Protein AF-A0A519JUR8-F1 (afdb_monomer_lite)

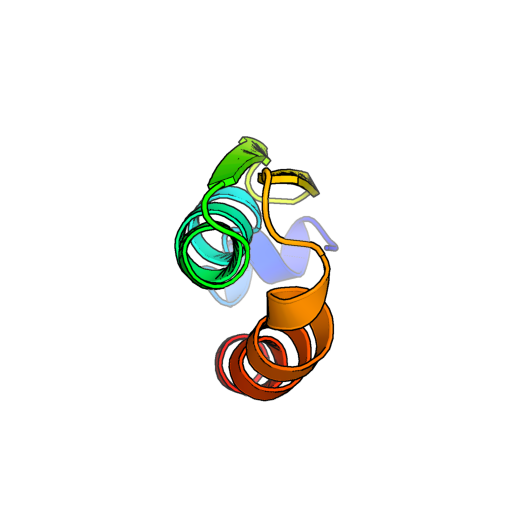Foldseek 3Di:
DDPVCCVPVVQAPAVLQQVLLVLQQWGKGDGRVD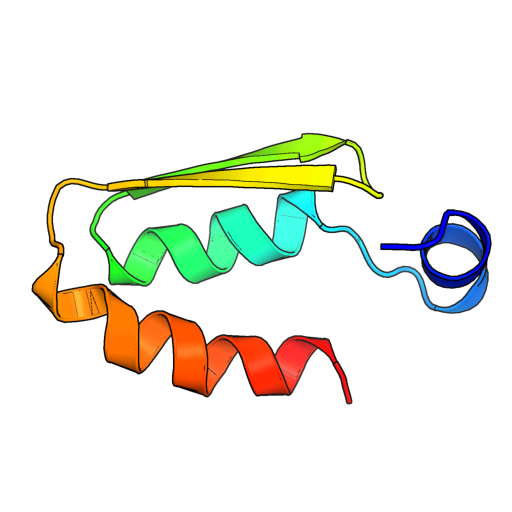IDIDHDRPVSVVVSVVVSVVSVD

Secondary structure (DSSP, 8-state):
--HHHHHHH---HHHHHHHHGGGGTEEEEEETTEEEEEES-GGGHHHHHHHHGGGG-

pLDDT: mean 89.36, std 8.84, range [63.0, 97.5]

Structure (mmCIF, N/CA/C/O backbone):
data_AF-A0A519JUR8-F1
#
_entry.id   AF-A0A519JUR8-F1
#
loop_
_atom_site.group_PDB
_atom_site.id
_atom_site.type_symbol
_atom_site.label_atom_id
_atom_site.label_alt_id
_atom_site.label_comp_id
_atom_site.label_asym_id
_atom_site.label_entity_id
_atom_site.label_seq_id
_atom_site.pdbx_PDB_ins_code
_atom_site.Cartn_x
_atom_site.Cartn_y
_atom_site.Cartn_z
_atom_site.occupancy
_atom_site.B_iso_or_equiv
_atom_site.auth_seq_id
_atom_site.auth_comp_id
_atom_site.auth_asym_id
_atom_site.auth_atom_id
_atom_site.pdbx_PDB_model_num
ATOM 1 N N . ILE A 1 1 ? -11.473 2.391 4.498 1.00 72.94 1 ILE A N 1
ATOM 2 C CA . ILE A 1 1 ? -11.855 1.442 5.574 1.00 72.94 1 ILE A CA 1
ATOM 3 C C . ILE A 1 1 ? -12.613 2.240 6.630 1.00 72.94 1 ILE A C 1
ATOM 5 O O . ILE A 1 1 ? -12.278 3.409 6.802 1.00 72.94 1 ILE A O 1
ATOM 9 N N . SER A 1 2 ? -13.645 1.693 7.277 1.00 79.69 2 SER A N 1
ATOM 10 C CA . SER A 1 2 ? -14.302 2.416 8.376 1.00 79.69 2 SER A CA 1
ATOM 11 C C . SER A 1 2 ? -13.336 2.561 9.560 1.00 79.69 2 SER A C 1
ATOM 13 O O . SER A 1 2 ? -12.442 1.729 9.740 1.00 79.69 2 SER A O 1
ATOM 15 N N . LYS A 1 3 ? -13.452 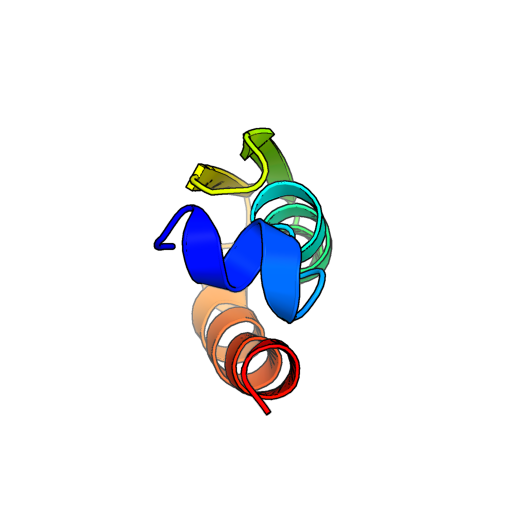3.646 10.332 1.00 76.75 3 LYS A N 1
ATOM 16 C CA . LYS A 1 3 ? -12.515 3.941 11.435 1.00 76.75 3 LYS A CA 1
ATOM 17 C C . LYS A 1 3 ? -12.678 2.950 12.587 1.00 76.75 3 LYS A C 1
ATOM 19 O O . LYS A 1 3 ? -11.713 2.646 13.279 1.00 76.75 3 LYS A O 1
ATOM 24 N N . GLU A 1 4 ? -13.881 2.420 12.732 1.00 75.50 4 GLU A N 1
ATOM 25 C CA . GLU A 1 4 ? -14.268 1.421 13.718 1.00 75.50 4 GLU A CA 1
ATOM 26 C C . GLU A 1 4 ? -13.511 0.111 13.459 1.00 75.50 4 GLU A C 1
ATOM 28 O O . GLU A 1 4 ? -12.866 -0.415 14.359 1.00 75.50 4 GLU A O 1
ATOM 33 N N . LEU A 1 5 ? -13.442 -0.347 12.201 1.00 72.81 5 LEU A N 1
ATOM 34 C CA . LEU A 1 5 ? -12.686 -1.552 11.832 1.00 72.81 5 LEU A CA 1
ATOM 35 C C . LEU A 1 5 ? -11.173 -1.408 12.048 1.00 72.81 5 LEU A C 1
ATOM 37 O O . LEU A 1 5 ? -10.512 -2.374 12.419 1.00 72.81 5 LEU A O 1
ATOM 41 N N . VAL A 1 6 ? -10.620 -0.213 11.827 1.00 74.94 6 VAL A N 1
ATOM 42 C CA . VAL A 1 6 ? -9.205 0.079 12.117 1.00 74.94 6 VAL A CA 1
ATOM 43 C C . VAL A 1 6 ? -8.919 -0.072 13.612 1.00 74.94 6 VAL A C 1
ATOM 45 O O . VAL A 1 6 ? -7.902 -0.653 13.984 1.00 74.94 6 VAL A O 1
ATOM 48 N N . ALA A 1 7 ? -9.816 0.432 14.464 1.00 69.56 7 ALA A N 1
ATOM 49 C CA . ALA A 1 7 ? -9.664 0.384 15.915 1.00 69.56 7 ALA A CA 1
ATOM 50 C C . ALA A 1 7 ? -9.908 -1.020 16.493 1.00 69.56 7 ALA A C 1
ATOM 52 O O . ALA A 1 7 ? -9.176 -1.447 17.382 1.00 69.56 7 ALA A O 1
ATOM 53 N N . GLU A 1 8 ? -10.906 -1.744 15.985 1.00 73.50 8 GLU A N 1
ATOM 54 C CA . GLU A 1 8 ? -11.335 -3.035 16.539 1.00 73.50 8 GLU A CA 1
ATOM 55 C C . GLU A 1 8 ? -10.531 -4.226 16.008 1.00 73.50 8 GLU A C 1
ATOM 57 O O . GLU A 1 8 ? -10.246 -5.158 16.757 1.00 73.50 8 GLU A O 1
ATOM 62 N N . LYS A 1 9 ? -10.155 -4.209 14.724 1.00 75.44 9 LYS A N 1
ATOM 63 C CA . LYS A 1 9 ? -9.427 -5.316 14.078 1.00 75.44 9 LYS A CA 1
ATOM 64 C C . LYS A 1 9 ? -7.944 -5.027 13.850 1.00 75.44 9 LYS A C 1
ATOM 66 O O . LYS A 1 9 ? -7.234 -5.870 13.312 1.00 75.44 9 LYS A O 1
ATOM 71 N N . GLY A 1 10 ? -7.470 -3.837 14.227 1.00 73.62 10 GLY A N 1
ATOM 72 C CA . GLY A 1 10 ? -6.081 -3.422 14.013 1.00 73.62 10 GLY A CA 1
ATOM 73 C C . GLY A 1 10 ? -5.705 -3.269 12.536 1.00 73.62 10 GLY A C 1
ATOM 74 O O . GLY A 1 10 ? -4.522 -3.246 12.197 1.00 73.62 10 GLY A O 1
ATOM 75 N N . TYR A 1 11 ? -6.689 -3.179 11.637 1.00 83.00 11 TYR A N 1
ATOM 76 C CA . TYR A 1 11 ? -6.429 -3.050 10.209 1.00 83.00 11 TYR A CA 1
ATOM 77 C C . TYR A 1 11 ? -5.829 -1.680 9.890 1.00 83.00 11 TYR A C 1
ATOM 79 O O . TYR A 1 11 ? -6.404 -0.645 10.212 1.00 83.00 11 TYR A O 1
ATOM 87 N N . ASN A 1 12 ? -4.683 -1.667 9.211 1.00 88.88 12 ASN A N 1
ATOM 88 C CA . ASN A 1 12 ? -3.980 -0.445 8.835 1.00 88.88 12 ASN A CA 1
ATOM 89 C C . ASN A 1 12 ? -3.799 -0.381 7.316 1.00 88.88 12 ASN A C 1
ATOM 91 O O . ASN A 1 12 ? -2.907 -1.026 6.760 1.00 88.88 12 ASN A O 1
ATOM 95 N N . ALA A 1 13 ? -4.612 0.444 6.649 1.00 91.31 13 ALA A N 1
ATOM 96 C CA . ALA A 1 13 ? -4.560 0.646 5.202 1.00 91.31 13 ALA A CA 1
ATOM 97 C C . ALA A 1 13 ? -3.145 0.992 4.717 1.00 91.31 13 ALA A C 1
ATOM 99 O O . ALA A 1 13 ? -2.716 0.489 3.684 1.00 91.31 13 ALA A O 1
ATOM 100 N N . GLY A 1 14 ? -2.409 1.817 5.473 1.00 93.38 14 GLY A N 1
ATOM 101 C CA . GLY A 1 14 ? -1.052 2.245 5.136 1.00 93.38 14 GLY A CA 1
ATOM 102 C C . GLY A 1 14 ? -0.050 1.094 5.097 1.00 93.38 14 GLY A C 1
ATOM 103 O O . GLY A 1 14 ? 0.775 1.036 4.188 1.00 93.38 14 GLY A O 1
ATOM 104 N N . GLN A 1 15 ? -0.139 0.157 6.044 1.00 92.44 15 GLN A N 1
ATOM 105 C CA . GLN A 1 15 ? 0.710 -1.038 6.042 1.00 92.44 15 GLN A CA 1
ATOM 106 C C . GLN A 1 15 ? 0.334 -1.983 4.900 1.00 92.44 15 GLN A C 1
ATOM 108 O O . GLN A 1 15 ? 1.223 -2.449 4.192 1.00 92.44 15 GLN A O 1
ATOM 113 N N . VAL A 1 16 ? -0.965 -2.194 4.670 1.00 92.19 16 VAL A N 1
ATOM 114 C CA . VAL A 1 16 ? -1.458 -3.060 3.589 1.00 92.19 16 VAL A CA 1
ATOM 115 C C . VAL A 1 16 ? -0.952 -2.573 2.231 1.00 92.19 16 VAL A C 1
ATOM 117 O O . VAL A 1 16 ? -0.276 -3.315 1.525 1.00 92.19 16 VAL A O 1
ATOM 120 N N . VAL A 1 17 ? -1.191 -1.308 1.868 1.00 93.81 17 VAL A N 1
ATOM 121 C CA . VAL A 1 17 ? -0.771 -0.798 0.549 1.00 93.81 17 VAL A CA 1
ATOM 122 C C . VAL A 1 17 ? 0.750 -0.736 0.391 1.00 93.81 17 VAL A C 1
ATOM 124 O O . VAL A 1 17 ? 1.251 -0.816 -0.728 1.00 93.81 17 VAL A O 1
ATOM 127 N N . ARG A 1 18 ? 1.502 -0.605 1.492 1.00 94.88 18 ARG A N 1
ATOM 128 C CA . ARG A 1 18 ? 2.969 -0.636 1.468 1.00 94.88 18 ARG A CA 1
ATOM 129 C C . ARG A 1 18 ? 3.499 -2.033 1.156 1.00 94.88 18 ARG A C 1
ATOM 131 O O . ARG A 1 18 ? 4.463 -2.141 0.403 1.00 94.88 18 ARG A O 1
ATOM 138 N N . GLU A 1 19 ? 2.883 -3.075 1.706 1.00 94.38 19 GLU A N 1
ATOM 139 C CA . GLU A 1 19 ? 3.227 -4.459 1.373 1.00 94.38 19 GLU A CA 1
ATOM 140 C C . GLU A 1 19 ? 2.804 -4.799 -0.059 1.00 94.38 19 GLU A C 1
ATOM 142 O O . GLU A 1 19 ? 3.638 -5.234 -0.852 1.00 94.38 19 GLU A O 1
ATOM 147 N N . LEU A 1 20 ? 1.562 -4.480 -0.436 1.00 94.62 20 LEU A N 1
ATOM 148 C CA . LEU A 1 20 ? 1.052 -4.742 -1.785 1.00 94.62 20 LEU A CA 1
ATOM 149 C C . LEU A 1 20 ? 1.819 -3.973 -2.875 1.00 94.62 20 LEU A C 1
ATOM 151 O O . LEU A 1 2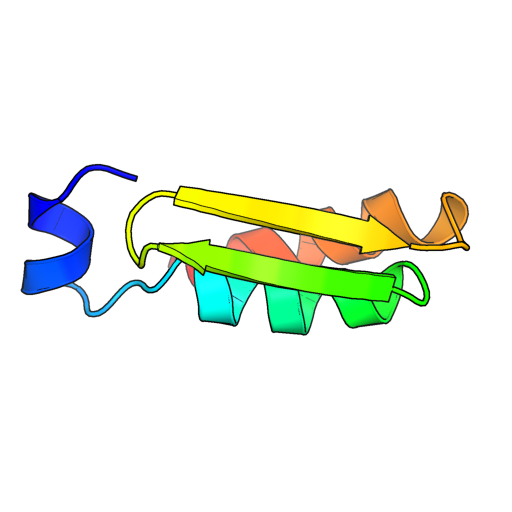0 ? 2.039 -4.490 -3.970 1.00 94.62 20 LEU A O 1
ATOM 155 N N . GLY A 1 21 ? 2.288 -2.761 -2.565 1.00 95.88 21 GLY A N 1
ATOM 156 C CA . GLY A 1 21 ? 3.073 -1.924 -3.473 1.00 95.88 21 GLY A CA 1
ATOM 157 C C . GLY A 1 21 ? 4.371 -2.579 -3.957 1.00 95.88 21 GLY A C 1
ATOM 158 O O . GLY A 1 21 ? 4.830 -2.272 -5.057 1.00 95.88 21 GLY A O 1
ATOM 159 N N . LYS A 1 22 ? 4.936 -3.530 -3.200 1.00 95.88 22 LYS A N 1
ATOM 160 C CA . LYS A 1 22 ? 6.153 -4.254 -3.603 1.00 95.88 22 LYS A CA 1
ATOM 161 C C . LYS A 1 22 ? 5.938 -5.087 -4.869 1.00 95.88 22 LYS A C 1
ATOM 163 O O . LYS A 1 22 ? 6.852 -5.178 -5.684 1.00 95.88 22 LYS A O 1
ATOM 168 N N . HIS A 1 23 ? 4.734 -5.627 -5.072 1.00 96.44 23 HIS A N 1
ATOM 169 C CA . HIS A 1 23 ? 4.402 -6.433 -6.253 1.00 96.44 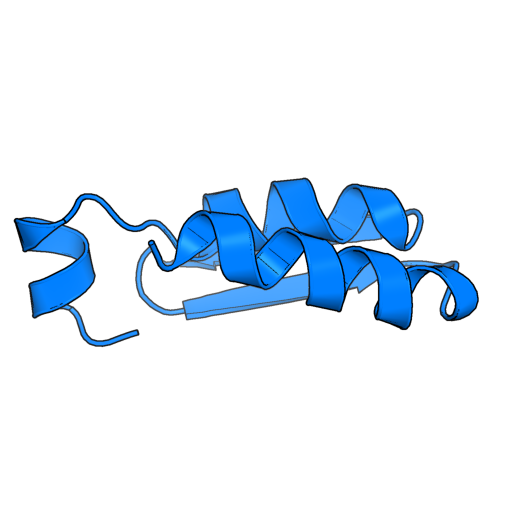23 HIS A CA 1
ATOM 170 C C . HIS A 1 23 ? 4.382 -5.614 -7.548 1.00 96.44 23 HIS A C 1
ATOM 172 O O . HIS A 1 23 ? 4.663 -6.158 -8.607 1.00 96.44 23 HIS A O 1
ATOM 178 N N . ILE A 1 24 ? 4.116 -4.306 -7.466 1.00 96.56 24 ILE A N 1
ATOM 179 C CA . ILE A 1 24 ? 4.111 -3.384 -8.617 1.00 96.56 24 ILE A CA 1
ATOM 180 C C . ILE A 1 24 ? 5.408 -2.562 -8.726 1.00 96.56 24 ILE A C 1
ATOM 182 O O . ILE A 1 24 ? 5.425 -1.492 -9.340 1.00 96.56 24 ILE A O 1
ATOM 186 N N . GLN A 1 25 ? 6.498 -3.024 -8.097 1.00 95.88 25 GLN A N 1
ATOM 187 C CA . GLN A 1 25 ? 7.781 -2.306 -8.002 1.00 95.88 25 GLN A CA 1
ATOM 188 C C . GLN A 1 25 ? 7.603 -0.865 -7.503 1.00 95.88 25 GLN A C 1
ATOM 190 O O . GLN A 1 25 ? 8.115 0.107 -8.071 1.00 95.88 25 GLN A O 1
ATOM 195 N N . GLY A 1 26 ? 6.784 -0.730 -6.468 1.00 95.81 26 GLY A N 1
ATOM 196 C CA . GLY A 1 26 ? 6.293 0.535 -5.971 1.00 95.81 26 GLY A CA 1
ATOM 197 C C . GLY A 1 26 ? 6.334 0.635 -4.458 1.00 95.81 26 GLY A C 1
ATOM 198 O O . GLY A 1 26 ? 6.970 -0.146 -3.750 1.00 95.81 26 GLY A O 1
ATOM 199 N N . GLY A 1 27 ? 5.626 1.638 -3.967 1.00 95.56 27 GLY A N 1
ATOM 200 C CA . GLY A 1 27 ? 5.418 1.865 -2.550 1.00 95.56 27 GLY A CA 1
ATOM 201 C C . GLY A 1 27 ? 4.049 2.478 -2.315 1.00 95.56 27 GLY A C 1
ATOM 202 O O . GLY A 1 27 ? 3.332 2.840 -3.248 1.00 95.56 27 GLY A O 1
ATOM 203 N N . GLY A 1 28 ? 3.684 2.603 -1.049 1.00 94.19 28 GLY A N 1
ATOM 204 C CA . GLY A 1 28 ? 2.419 3.196 -0.663 1.00 94.19 28 GLY A CA 1
ATOM 205 C C . GLY A 1 28 ? 2.443 3.708 0.763 1.00 94.19 28 GLY A C 1
ATOM 206 O O . GLY A 1 28 ? 3.356 3.412 1.540 1.00 94.19 28 GLY A O 1
ATOM 207 N N . GLY A 1 29 ? 1.436 4.508 1.085 1.00 94.94 29 GLY A N 1
ATOM 208 C CA . GLY A 1 29 ? 1.278 5.117 2.394 1.00 94.94 29 GLY A CA 1
ATOM 209 C C . GLY A 1 29 ? -0.022 5.897 2.507 1.00 94.94 29 GLY A C 1
ATOM 210 O O . GLY A 1 29 ? -0.769 6.062 1.541 1.00 94.94 29 GLY A O 1
ATOM 211 N N . GLY A 1 30 ? -0.302 6.353 3.721 1.00 93.94 30 GLY A N 1
ATOM 212 C CA . GLY A 1 30 ? -1.504 7.102 4.044 1.00 93.94 30 GLY A CA 1
ATOM 213 C C . GLY A 1 30 ? -1.895 6.920 5.501 1.00 93.94 30 GLY A C 1
ATOM 214 O O . GLY A 1 30 ? -1.089 6.518 6.340 1.00 93.94 30 GLY A O 1
ATOM 215 N N . GLN A 1 31 ? -3.147 7.231 5.792 1.00 93.25 31 GLN A N 1
ATOM 216 C CA . GLN A 1 31 ? -3.740 7.084 7.109 1.00 93.25 31 GLN A CA 1
ATOM 217 C C . GLN A 1 31 ? -4.199 5.632 7.340 1.00 93.25 31 GLN A C 1
ATOM 219 O O . GLN A 1 31 ? -4.508 4.917 6.387 1.00 93.25 31 GLN A O 1
ATOM 224 N N . PRO A 1 32 ? -4.330 5.180 8.598 1.00 90.00 32 PRO A N 1
ATOM 225 C CA . PRO A 1 32 ? -4.782 3.820 8.904 1.00 90.00 32 PRO A CA 1
ATOM 226 C C . PRO A 1 32 ? -6.121 3.421 8.260 1.00 90.00 32 PRO A C 1
ATOM 228 O O . PRO A 1 32 ? -6.333 2.256 7.948 1.00 90.00 32 PRO A O 1
ATOM 231 N N . PHE A 1 33 ? -7.013 4.381 8.006 1.00 89.56 33 PHE A N 1
ATOM 232 C CA . PHE A 1 33 ? -8.312 4.147 7.363 1.00 89.56 33 PHE A CA 1
ATOM 233 C C . PHE A 1 33 ? -8.318 4.400 5.845 1.00 89.56 33 PHE A C 1
ATOM 235 O O . PHE A 1 33 ? -9.296 4.051 5.173 1.00 89.56 33 PHE A O 1
ATOM 242 N N . PHE A 1 34 ? -7.259 5.002 5.296 1.00 92.00 34 PHE A N 1
ATOM 243 C CA . PHE A 1 34 ? -7.151 5.354 3.882 1.00 92.00 34 PHE A CA 1
ATOM 244 C C . PHE A 1 34 ? -5.691 5.471 3.443 1.00 92.00 34 PHE A C 1
ATOM 246 O O . PHE A 1 34 ? -4.951 6.299 3.969 1.00 92.00 34 PHE A O 1
ATOM 253 N N . ALA A 1 35 ? -5.291 4.706 2.433 1.00 94.38 35 ALA A N 1
ATOM 254 C CA . ALA A 1 35 ? -3.939 4.756 1.902 1.00 94.38 35 ALA A CA 1
ATOM 255 C C . ALA A 1 35 ? -3.916 4.488 0.398 1.00 94.38 35 ALA A C 1
ATOM 257 O O . ALA A 1 35 ? -4.841 3.893 -0.153 1.00 94.38 35 ALA A O 1
ATOM 258 N N . THR A 1 36 ? -2.844 4.929 -0.251 1.00 95.00 36 THR A N 1
ATOM 259 C CA . THR A 1 36 ? -2.645 4.816 -1.699 1.00 95.00 36 THR A CA 1
ATOM 260 C C . THR A 1 36 ? -1.279 4.208 -1.998 1.00 95.00 36 THR A C 1
ATOM 262 O O . THR A 1 36 ? -0.318 4.483 -1.277 1.00 95.00 36 THR A O 1
ATOM 265 N N . ALA A 1 37 ? -1.177 3.428 -3.074 1.00 94.25 37 ALA A N 1
ATOM 266 C CA . ALA A 1 37 ? 0.084 2.909 -3.599 1.00 94.25 37 ALA A CA 1
ATOM 267 C C . ALA A 1 37 ? 0.264 3.271 -5.075 1.00 94.25 37 ALA A C 1
ATOM 269 O O . ALA A 1 37 ? -0.710 3.500 -5.792 1.00 94.25 37 ALA A O 1
ATOM 270 N N . GLY A 1 38 ? 1.518 3.300 -5.516 1.00 95.00 38 GLY A N 1
ATOM 271 C CA . GLY A 1 38 ? 1.907 3.492 -6.908 1.00 95.00 38 GLY A CA 1
ATOM 272 C C . GLY A 1 38 ? 3.245 2.817 -7.188 1.00 95.00 38 GLY A C 1
ATOM 273 O O . GLY A 1 38 ? 4.076 2.677 -6.288 1.00 95.00 38 GLY A O 1
ATOM 274 N N . GLY A 1 39 ? 3.453 2.388 -8.430 1.00 95.94 39 GLY A N 1
ATOM 275 C CA . GLY A 1 39 ? 4.619 1.608 -8.827 1.00 95.94 39 GLY A CA 1
ATOM 276 C C . GLY A 1 39 ? 4.888 1.670 -10.324 1.00 95.94 39 GLY A C 1
ATOM 277 O O . GLY A 1 39 ? 4.087 2.214 -11.085 1.00 95.94 39 GLY A O 1
ATOM 278 N N . LYS A 1 40 ? 6.053 1.161 -10.728 1.00 97.31 40 LYS A N 1
ATOM 279 C CA . LYS A 1 40 ? 6.532 1.212 -12.120 1.00 97.31 40 LYS A CA 1
ATOM 280 C C . LYS A 1 40 ? 6.105 0.001 -12.947 1.00 97.31 40 LYS A C 1
ATOM 282 O O . LYS A 1 40 ? 6.227 0.046 -14.167 1.00 97.31 40 LYS A O 1
ATOM 287 N N . ASP A 1 41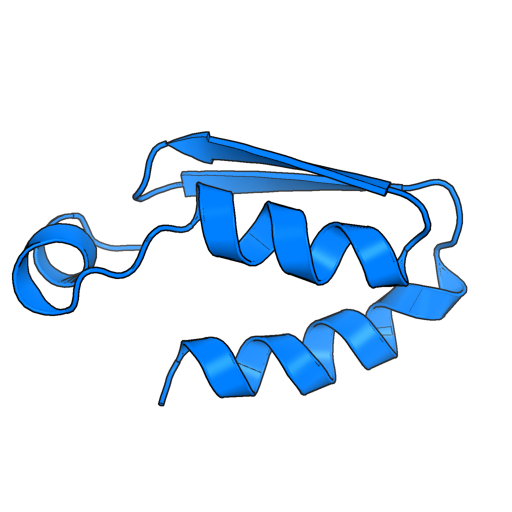 ? 5.622 -1.052 -12.294 1.00 96.94 41 ASP A N 1
ATOM 288 C CA . ASP A 1 41 ? 5.269 -2.315 -12.929 1.00 96.94 41 ASP A CA 1
ATOM 289 C C . ASP A 1 41 ? 3.756 -2.584 -12.840 1.00 96.94 41 ASP A C 1
ATOM 291 O O . ASP A 1 41 ? 3.275 -3.125 -11.841 1.00 96.94 41 ASP A O 1
ATOM 295 N N . PRO A 1 42 ? 2.973 -2.206 -13.866 1.00 95.31 42 PRO A N 1
ATOM 296 C CA . PRO A 1 42 ? 1.537 -2.467 -13.889 1.00 95.31 42 PRO A CA 1
ATOM 297 C C . PRO A 1 42 ? 1.201 -3.960 -14.036 1.00 95.31 42 PRO A C 1
ATOM 299 O O . PRO A 1 42 ? 0.078 -4.352 -13.718 1.00 95.31 42 PRO A O 1
ATOM 302 N N . LEU A 1 43 ? 2.142 -4.808 -14.477 1.00 97.50 43 LEU A N 1
ATOM 303 C CA . LEU A 1 43 ? 1.905 -6.249 -14.630 1.00 97.50 43 LEU A CA 1
ATOM 304 C C . LEU A 1 43 ? 1.801 -6.964 -13.276 1.00 97.50 43 LEU A C 1
ATOM 306 O O . LEU A 1 43 ? 1.241 -8.054 -13.209 1.00 97.50 43 LEU A O 1
ATOM 310 N N . GLY A 1 44 ? 2.275 -6.338 -12.196 1.00 96.50 44 GLY A N 1
ATOM 311 C CA . GLY A 1 44 ? 2.150 -6.848 -10.829 1.00 96.50 44 GLY A CA 1
ATOM 312 C C . GLY A 1 44 ? 0.784 -6.622 -10.168 1.00 96.50 44 GLY A C 1
ATOM 313 O O . GLY A 1 44 ? 0.552 -7.131 -9.071 1.00 96.50 44 GLY A O 1
ATOM 314 N N . ILE A 1 45 ? -0.132 -5.871 -10.798 1.00 95.06 45 ILE A N 1
ATOM 315 C CA . ILE A 1 45 ? -1.452 -5.547 -10.219 1.00 95.06 45 ILE A CA 1
ATOM 316 C C . ILE A 1 45 ? -2.286 -6.803 -9.904 1.00 95.06 45 ILE A C 1
ATOM 318 O O . ILE A 1 45 ? -2.831 -6.861 -8.802 1.00 95.06 45 ILE A O 1
ATOM 322 N N . PRO A 1 46 ? -2.388 -7.820 -10.785 1.00 96.81 46 PRO A N 1
ATOM 323 C CA . PRO A 1 46 ? -3.133 -9.040 -10.475 1.00 96.81 46 PRO A CA 1
ATOM 324 C C . PRO A 1 46 ? -2.618 -9.743 -9.212 1.00 96.81 46 PRO A C 1
ATOM 326 O O . PRO A 1 46 ? -3.407 -10.057 -8.327 1.00 96.81 46 PRO A O 1
ATOM 329 N N . VAL A 1 47 ? -1.294 -9.879 -9.071 1.00 95.75 47 VAL A N 1
ATOM 330 C CA . VAL A 1 47 ? -0.655 -10.497 -7.894 1.00 95.75 47 VAL A CA 1
ATOM 331 C C . VAL A 1 47 ? -0.943 -9.690 -6.625 1.00 95.75 47 VAL A C 1
ATOM 333 O O . VAL A 1 47 ? -1.280 -10.251 -5.584 1.00 95.75 47 VAL A O 1
ATOM 336 N N . ALA A 1 48 ? -0.869 -8.358 -6.710 1.00 94.56 48 ALA A N 1
ATOM 337 C CA . ALA A 1 48 ? -1.214 -7.487 -5.590 1.00 94.56 48 ALA A CA 1
ATOM 338 C C . ALA A 1 48 ? -2.681 -7.661 -5.150 1.00 94.56 48 ALA A C 1
ATOM 340 O O . ALA A 1 48 ? -2.967 -7.631 -3.955 1.00 94.56 48 ALA A O 1
ATOM 341 N N . LEU A 1 49 ? -3.615 -7.857 -6.088 1.00 93.00 49 LEU A N 1
ATOM 342 C CA . LEU A 1 49 ? -5.029 -8.084 -5.773 1.00 93.00 49 LEU A CA 1
ATOM 343 C C . LEU A 1 49 ? -5.276 -9.461 -5.146 1.00 93.00 49 LEU A C 1
ATOM 345 O O . LEU A 1 49 ? -6.066 -9.555 -4.209 1.00 93.00 49 LEU A O 1
ATOM 349 N N . GLU A 1 50 ? -4.587 -10.503 -5.610 1.00 94.50 50 GLU A N 1
ATOM 350 C CA . GLU A 1 50 ? -4.655 -11.841 -5.006 1.00 94.50 50 GLU A CA 1
ATOM 351 C C . GLU A 1 50 ? -4.191 -11.812 -3.544 1.00 94.50 50 GLU A C 1
ATOM 353 O O . GLU A 1 50 ? -4.896 -12.290 -2.652 1.00 94.50 50 GLU A O 1
ATOM 358 N N . HIS A 1 51 ? -3.055 -11.161 -3.278 1.00 92.69 51 HIS A N 1
ATOM 359 C CA . HIS A 1 51 ? -2.510 -11.013 -1.927 1.00 92.69 51 HIS A CA 1
ATOM 360 C C . HIS A 1 51 ? -3.359 -10.084 -1.043 1.00 92.69 51 HIS A C 1
ATOM 362 O O . HIS A 1 51 ? -3.406 -10.260 0.173 1.00 92.69 51 HIS A O 1
ATOM 368 N N . ALA A 1 52 ? -4.073 -9.110 -1.622 1.00 91.50 52 ALA A N 1
ATOM 369 C CA . ALA A 1 52 ? -4.925 -8.193 -0.861 1.00 91.50 52 ALA A CA 1
ATOM 370 C C . ALA A 1 52 ? -6.009 -8.925 -0.052 1.00 91.50 52 ALA A C 1
ATOM 372 O O . ALA A 1 52 ? -6.364 -8.481 1.041 1.00 91.50 52 ALA A O 1
ATOM 373 N N . VAL A 1 53 ? -6.506 -10.058 -0.557 1.00 89.12 53 VAL A N 1
ATOM 374 C CA . VAL A 1 53 ? -7.543 -10.864 0.107 1.00 89.12 53 VAL A CA 1
ATOM 375 C C . VAL A 1 53 ? -7.046 -11.445 1.437 1.00 89.12 53 VAL A C 1
ATOM 377 O O . VAL A 1 53 ? -7.839 -11.625 2.361 1.00 89.12 53 VAL A O 1
ATOM 380 N N . GLU A 1 54 ? -5.742 -11.692 1.583 1.00 88.38 54 GLU A N 1
ATOM 381 C CA . GLU A 1 54 ? -5.160 -12.218 2.825 1.00 88.38 54 GLU A CA 1
ATOM 382 C C . GLU A 1 54 ? -5.242 -11.225 3.990 1.00 88.38 54 GLU A C 1
ATOM 384 O O . GLU A 1 54 ? -5.326 -11.642 5.143 1.00 88.38 54 GLU A O 1
ATOM 389 N N . PHE A 1 55 ? -5.296 -9.922 3.700 1.00 82.12 55 PHE A N 1
ATOM 390 C CA . PHE A 1 55 ? -5.379 -8.862 4.709 1.00 82.12 55 PHE A CA 1
ATOM 391 C C . PHE A 1 55 ? -6.803 -8.601 5.225 1.00 82.12 55 PHE A C 1
ATOM 393 O O . PHE A 1 55 ? -6.972 -7.803 6.146 1.00 82.12 55 PHE A O 1
ATOM 400 N N . VAL A 1 56 ? -7.824 -9.226 4.627 1.00 75.38 56 VAL A N 1
ATOM 401 C CA . VAL A 1 56 ? -9.249 -9.004 4.953 1.00 75.38 56 VAL A CA 1
ATOM 402 C C . VAL A 1 56 ? -9.899 -10.241 5.599 1.00 75.38 56 VAL A C 1
ATOM 404 O O . VAL A 1 56 ? -11.092 -10.224 5.899 1.00 75.38 56 VAL A O 1
ATOM 407 N N . LYS A 1 57 ? -9.129 -11.311 5.838 1.00 63.00 57 LYS A N 1
ATOM 408 C CA . LYS A 1 57 ? -9.570 -12.455 6.654 1.00 63.00 57 LYS A CA 1
ATOM 409 C C . LYS A 1 57 ? -9.675 -12.062 8.132 1.00 63.00 57 LYS A C 1
ATOM 411 O O . LYS A 1 57 ? -10.592 -12.598 8.792 1.00 63.00 57 LYS A O 1
#

Radius of gyration: 11.31 Å; chains: 1; bounding box: 22×20×31 Å

Sequence (57 aa):
ISKELVAEKGYNAGQVVRELGKHIQGGGGGQPFFATAGGKDPLGIPVALEHAVEFVK